Protein AF-A0A7C3SLW4-F1 (afdb_monomer_lite)

Foldseek 3Di:
DQAAAQEEAEEAAQVVQQVCQAPQAPVGWDWDAQLNFTKTWGDHPNTIYIYGHAHHDQKDWDFDPCPPDVVNDDVVVVVVGDTDIDGPVPSVSVVRSVVVNVVRHDD

Organism: Thermofilum pendens (NCBI:txid2269)

pLDDT: mean 93.96, std 8.25, range [39.19, 98.5]

Secondary structure (DSSP, 8-state):
--PPBSEEEEESSHHHHHHHHHHH-SS-EEEEEETTEEEEEEEETTEEEEEEE--S-SEEEE--GGG--GGGS-TTGGGTSPPEEEEPTT-HHHHHHHHHHHHHB--

Structure (mmCIF, N/CA/C/O backbone):
data_AF-A0A7C3SLW4-F1
#
_entry.id   AF-A0A7C3SLW4-F1
#
loop_
_atom_site.group_PDB
_atom_site.id
_atom_site.type_symbol
_atom_site.label_atom_id
_atom_site.label_alt_id
_atom_site.label_comp_id
_atom_site.label_asym_id
_atom_site.label_entity_id
_atom_site.label_seq_id
_atom_site.pdbx_PDB_ins_code
_atom_site.Cartn_x
_atom_site.Cartn_y
_atom_site.Cartn_z
_atom_site.occupancy
_atom_site.B_iso_or_equiv
_atom_site.auth_seq_id
_atom_site.auth_comp_id
_atom_site.auth_asym_id
_atom_site.auth_atom_id
_atom_site.pdbx_PDB_model_num
ATOM 1 N N . MET A 1 1 ? 0.372 -9.460 24.037 1.00 39.19 1 MET A N 1
ATOM 2 C CA . MET A 1 1 ? -0.671 -9.995 23.130 1.00 39.19 1 MET A CA 1
ATOM 3 C C . MET A 1 1 ? -0.739 -9.114 21.894 1.00 39.19 1 MET A C 1
ATOM 5 O O . MET A 1 1 ? -1.081 -7.947 22.026 1.00 39.19 1 MET A O 1
ATOM 9 N N . SER A 1 2 ? -0.352 -9.617 20.720 1.00 54.31 2 SER A N 1
ATOM 10 C CA . SER A 1 2 ? -0.516 -8.849 19.478 1.00 54.31 2 SER A CA 1
ATOM 11 C C . SER A 1 2 ? -2.007 -8.840 19.145 1.00 54.31 2 SER A C 1
ATOM 13 O O . SER A 1 2 ? -2.584 -9.901 18.912 1.00 54.31 2 SER A O 1
ATOM 15 N N . ALA A 1 3 ? -2.662 -7.684 19.242 1.00 69.69 3 ALA A N 1
ATOM 16 C CA . ALA A 1 3 ? -4.079 -7.582 18.922 1.00 69.69 3 ALA A CA 1
ATOM 17 C C . ALA A 1 3 ? -4.267 -7.900 17.432 1.00 69.69 3 ALA A C 1
ATOM 19 O O . ALA A 1 3 ? -3.651 -7.258 16.581 1.00 69.69 3 ALA A O 1
ATOM 20 N N . HIS A 1 4 ? -5.080 -8.911 17.129 1.00 91.19 4 HIS A N 1
ATOM 21 C CA . HIS A 1 4 ? -5.458 -9.201 15.753 1.00 91.19 4 HIS A CA 1
ATOM 22 C C . HIS A 1 4 ? -6.646 -8.328 15.345 1.00 91.19 4 HIS A C 1
ATOM 24 O O . HIS A 1 4 ? -7.621 -8.219 16.092 1.00 91.19 4 HIS A O 1
ATOM 30 N N . TYR A 1 5 ? -6.570 -7.749 14.151 1.00 95.69 5 TYR A N 1
ATOM 31 C CA . TYR A 1 5 ? -7.677 -7.055 13.509 1.00 95.69 5 TYR A CA 1
ATOM 32 C C . TYR A 1 5 ? -8.697 -8.069 12.990 1.00 95.69 5 TYR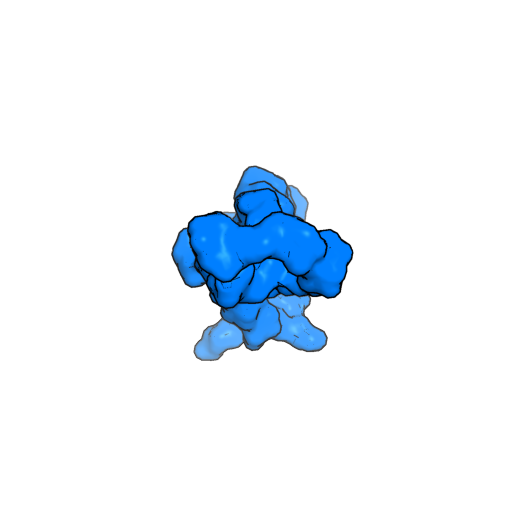 A C 1
ATOM 34 O O . TYR A 1 5 ? -8.330 -9.108 12.439 1.00 95.69 5 TYR A O 1
ATOM 42 N N . SER A 1 6 ? -9.975 -7.766 13.182 1.00 95.69 6 SER A N 1
ATOM 43 C CA . SER A 1 6 ? -11.088 -8.488 12.562 1.00 95.69 6 SER A CA 1
ATOM 44 C C . SER A 1 6 ? -11.168 -8.204 11.063 1.00 95.69 6 SER A C 1
ATOM 46 O O . SER A 1 6 ? -11.376 -9.120 10.281 1.00 95.69 6 SER A O 1
ATOM 48 N N . GLU A 1 7 ? -10.919 -6.956 10.664 1.00 95.69 7 GLU A N 1
ATOM 49 C CA . GLU A 1 7 ? -10.850 -6.525 9.272 1.00 95.69 7 GLU A CA 1
ATOM 50 C C . GLU A 1 7 ? -9.798 -5.420 9.098 1.00 95.69 7 GLU A C 1
ATOM 52 O O . GLU A 1 7 ? -9.550 -4.609 10.000 1.00 95.69 7 GLU A O 1
ATOM 57 N N . VAL A 1 8 ? -9.199 -5.377 7.907 1.00 97.56 8 VAL A N 1
ATOM 58 C CA . VAL A 1 8 ? -8.334 -4.284 7.457 1.00 97.56 8 VAL A CA 1
ATOM 59 C C . VAL A 1 8 ? -8.889 -3.722 6.154 1.00 97.56 8 VAL A C 1
ATOM 61 O O . VAL A 1 8 ? -8.904 -4.398 5.129 1.00 97.56 8 VAL A O 1
ATOM 64 N N . ILE A 1 9 ? -9.319 -2.464 6.192 1.00 97.75 9 ILE A N 1
ATOM 65 C CA . ILE A 1 9 ? -9.863 -1.734 5.048 1.00 97.75 9 ILE A CA 1
ATOM 66 C C . ILE A 1 9 ? -8.714 -1.007 4.348 1.00 97.75 9 ILE A C 1
ATOM 68 O O . ILE A 1 9 ? -8.135 -0.059 4.886 1.00 97.75 9 ILE A O 1
ATOM 72 N N . VAL A 1 10 ? -8.385 -1.434 3.132 1.00 97.81 10 VAL A N 1
ATOM 73 C CA . VAL A 1 10 ? -7.362 -0.790 2.299 1.00 97.81 10 VAL A CA 1
ATOM 74 C C . VAL A 1 10 ? -8.043 0.157 1.320 1.00 97.81 10 VAL A C 1
ATOM 76 O O . VAL A 1 10 ? -8.980 -0.220 0.626 1.00 97.81 10 VAL A O 1
ATOM 79 N N . THR A 1 11 ? -7.572 1.399 1.263 1.00 97.69 11 THR A N 1
ATOM 80 C CA . THR A 1 11 ? -8.132 2.436 0.387 1.00 97.69 11 THR A CA 1
ATOM 81 C C . THR A 1 11 ? -7.040 3.080 -0.448 1.00 97.69 11 THR A C 1
ATOM 83 O O . THR A 1 11 ? -5.871 3.076 -0.065 1.00 97.69 11 THR A O 1
ATOM 86 N N . GLU A 1 12 ? -7.408 3.695 -1.569 1.00 95.56 12 GLU A N 1
ATOM 87 C CA . GLU A 1 12 ? -6.423 4.311 -2.458 1.00 95.56 12 GLU A CA 1
ATOM 88 C C . GLU A 1 12 ? -5.758 5.567 -1.871 1.00 95.56 12 GLU A C 1
ATOM 90 O O .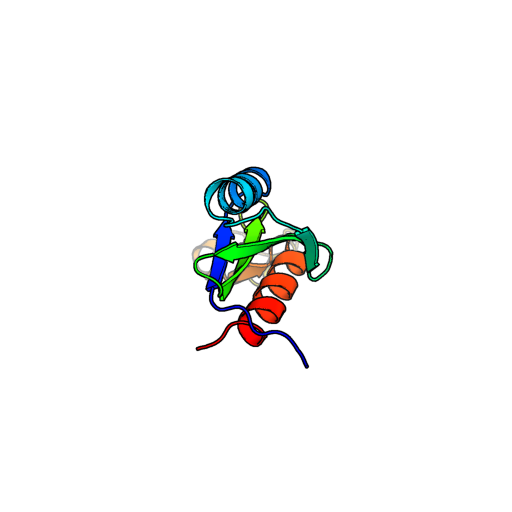 GLU A 1 12 ? -4.604 5.864 -2.186 1.00 95.56 12 GLU A O 1
ATOM 95 N N . LYS A 1 13 ? -6.465 6.311 -1.005 1.00 95.50 13 LYS A N 1
ATOM 96 C CA . LYS A 1 13 ? -6.004 7.596 -0.455 1.00 95.50 13 LYS A CA 1
ATOM 97 C C . LYS A 1 13 ? -6.205 7.676 1.065 1.00 95.50 13 LYS A C 1
ATOM 99 O O . LYS A 1 13 ? -7.238 7.233 1.566 1.00 95.50 13 LYS A O 1
ATOM 104 N N . PRO A 1 14 ? -5.306 8.339 1.825 1.00 96.00 14 PRO A N 1
ATOM 105 C CA . PRO A 1 14 ? -5.429 8.459 3.285 1.00 96.00 14 PRO A CA 1
ATOM 106 C C . PRO A 1 14 ? -6.694 9.175 3.765 1.00 96.00 14 PRO A C 1
ATOM 108 O O . PRO A 1 14 ? -7.174 8.903 4.861 1.00 96.00 14 PRO A O 1
ATOM 111 N N . THR A 1 15 ? -7.241 10.086 2.960 1.00 96.94 15 THR A N 1
ATOM 112 C CA . THR A 1 15 ? -8.496 10.789 3.261 1.00 96.94 15 THR A CA 1
ATOM 113 C C . THR A 1 15 ? -9.704 9.855 3.223 1.00 96.94 15 THR A C 1
ATOM 115 O O . THR A 1 15 ? -10.603 10.000 4.046 1.00 96.94 15 THR A O 1
ATOM 118 N N . VAL A 1 16 ? -9.699 8.855 2.336 1.00 97.94 16 VAL A N 1
ATOM 119 C CA . VAL A 1 16 ? -10.761 7.844 2.244 1.00 97.94 16 VAL A CA 1
ATOM 120 C C . VAL A 1 16 ? -10.676 6.885 3.431 1.00 97.94 16 VAL A C 1
ATOM 122 O O . VAL A 1 16 ? -11.683 6.645 4.091 1.00 97.94 16 VAL A O 1
ATOM 125 N N . ALA A 1 17 ? -9.474 6.423 3.795 1.00 98.25 17 ALA A N 1
ATOM 126 C CA . ALA A 1 17 ? -9.275 5.639 5.021 1.00 98.25 17 ALA A CA 1
ATOM 127 C C . ALA A 1 17 ? -9.777 6.378 6.273 1.00 98.25 17 ALA A C 1
ATOM 129 O O . ALA A 1 17 ? -10.428 5.777 7.129 1.00 98.25 17 ALA A O 1
ATOM 130 N N . LEU A 1 18 ? -9.508 7.684 6.363 1.00 98.38 18 LEU A N 1
ATOM 131 C CA . LEU A 1 18 ? -10.004 8.520 7.452 1.00 98.38 18 LEU A CA 1
ATOM 132 C C . LEU A 1 18 ? -11.536 8.578 7.476 1.00 98.38 18 LEU A C 1
ATOM 134 O O . LEU A 1 18 ? -12.119 8.510 8.554 1.00 98.38 18 LEU A O 1
ATOM 138 N N . ALA A 1 19 ? -12.185 8.698 6.316 1.00 98.25 19 ALA A N 1
ATOM 139 C CA . ALA A 1 19 ? -13.642 8.694 6.229 1.00 98.25 19 ALA A CA 1
ATOM 140 C C . ALA A 1 19 ? -14.227 7.373 6.751 1.00 98.25 19 ALA A C 1
ATOM 142 O O . ALA A 1 19 ? -15.117 7.407 7.596 1.00 98.25 19 ALA A O 1
ATOM 143 N N . PHE A 1 20 ? -13.668 6.223 6.354 1.00 98.06 20 PHE A N 1
ATOM 144 C CA . PHE A 1 20 ? -14.081 4.926 6.905 1.00 98.06 20 PHE A CA 1
ATOM 145 C C . PHE A 1 20 ? -13.958 4.882 8.427 1.00 98.06 20 PHE A C 1
ATOM 147 O O . PHE A 1 20 ? -14.909 4.508 9.103 1.00 98.06 20 PHE A O 1
ATOM 154 N N . ALA A 1 21 ? -12.824 5.315 8.977 1.00 98.12 21 ALA A N 1
ATOM 155 C CA . ALA A 1 21 ? -12.630 5.315 10.422 1.00 98.12 21 ALA A CA 1
ATOM 156 C C . ALA A 1 21 ? -13.595 6.261 11.151 1.00 98.12 21 ALA A C 1
ATOM 158 O O . ALA A 1 21 ? -14.048 5.934 12.238 1.00 98.12 21 ALA A O 1
ATOM 159 N N . LYS A 1 22 ? -13.932 7.415 10.562 1.00 98.12 22 LYS A N 1
ATOM 160 C CA . LYS A 1 22 ? -14.895 8.367 11.136 1.00 98.12 22 LYS A CA 1
ATOM 161 C C . LYS A 1 22 ? -16.323 7.827 11.153 1.00 98.12 22 LYS A C 1
ATOM 163 O O . LYS A 1 22 ? -17.016 8.021 12.142 1.00 98.12 22 LYS A O 1
ATOM 168 N N . TYR A 1 23 ? -16.757 7.194 10.065 1.00 97.69 23 TYR A N 1
ATOM 169 C CA . TYR A 1 23 ? -18.160 6.811 9.887 1.00 97.69 23 TYR A CA 1
ATOM 170 C C . TYR A 1 23 ? -18.480 5.383 10.334 1.00 97.69 23 TYR A C 1
ATOM 172 O O . TYR A 1 23 ? -19.630 5.105 10.652 1.00 97.69 23 TYR A O 1
ATOM 180 N N . LEU A 1 24 ? -17.494 4.481 10.370 1.00 96.75 24 LEU A N 1
ATOM 181 C CA . LEU A 1 24 ? -17.699 3.097 10.811 1.00 96.75 24 LEU A CA 1
ATOM 182 C C . LEU A 1 24 ? -17.339 2.854 12.280 1.00 96.75 24 LEU A C 1
ATOM 184 O O . LEU A 1 24 ? -17.589 1.760 12.778 1.00 96.75 24 LEU A O 1
ATOM 188 N N . SER A 1 25 ? -16.710 3.813 12.964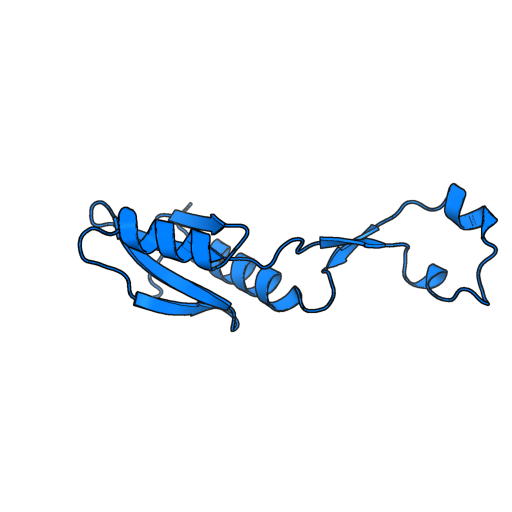 1.00 97.25 25 SER A N 1
ATOM 189 C CA . SER A 1 25 ? -16.326 3.617 14.362 1.00 97.25 25 SER A CA 1
ATOM 190 C C . SER A 1 25 ? -17.505 3.745 15.319 1.00 97.25 25 SER A C 1
ATOM 192 O O . SER A 1 25 ? -18.232 4.732 15.255 1.00 97.25 25 SER A O 1
ATOM 194 N N . ASP A 1 26 ? -17.586 2.849 16.302 1.00 94.31 26 ASP A N 1
ATOM 195 C CA . ASP A 1 26 ? -18.604 2.905 17.359 1.00 94.31 26 ASP A CA 1
ATOM 196 C C . ASP A 1 26 ? -18.391 4.102 18.312 1.00 94.31 26 ASP A C 1
ATOM 198 O O . ASP A 1 26 ? -19.343 4.685 18.823 1.00 94.31 26 ASP A O 1
ATOM 202 N N . ARG A 1 27 ? -17.127 4.442 18.617 1.00 92.19 27 ARG A N 1
ATOM 203 C CA . ARG A 1 27 ? -16.749 5.469 19.617 1.00 92.19 27 ARG A CA 1
ATOM 204 C C . ARG A 1 27 ? -15.558 6.339 19.194 1.00 92.19 27 ARG A C 1
ATOM 206 O O . ARG A 1 27 ? -14.875 6.913 20.039 1.00 92.19 27 ARG A O 1
ATOM 213 N N . GLY A 1 28 ? -15.277 6.409 17.896 1.00 95.94 28 GLY A N 1
ATOM 214 C CA . GLY A 1 28 ? -14.117 7.106 17.340 1.00 95.94 28 GLY A CA 1
ATOM 215 C C . GLY A 1 28 ? -12.949 6.186 16.977 1.00 95.94 28 GLY A C 1
ATOM 216 O O . GLY A 1 28 ? -13.017 4.958 17.074 1.00 95.94 28 GLY A O 1
ATOM 217 N N . TYR A 1 29 ? -11.855 6.805 16.538 1.00 98.12 29 TYR A N 1
ATOM 218 C CA . TYR A 1 29 ? -10.681 6.122 15.999 1.00 98.12 29 TYR A CA 1
ATOM 219 C C . TYR A 1 29 ? -9.380 6.668 16.598 1.00 98.12 29 TYR A C 1
ATOM 221 O O . TYR A 1 29 ? -9.276 7.836 16.974 1.00 98.12 29 TYR A O 1
ATOM 229 N N . ARG A 1 30 ? -8.343 5.830 16.620 1.00 97.75 30 ARG A N 1
ATOM 230 C CA . ARG A 1 30 ? -6.966 6.185 16.963 1.00 97.75 30 ARG A CA 1
ATOM 231 C C . ARG A 1 30 ? -6.125 6.267 15.698 1.00 97.75 30 ARG A C 1
ATOM 233 O O . ARG A 1 30 ? -6.138 5.363 14.869 1.00 97.75 30 ARG A O 1
ATOM 240 N N . THR A 1 31 ? -5.344 7.333 15.557 1.00 98.12 31 THR A N 1
ATOM 241 C CA . THR A 1 31 ? -4.345 7.421 14.483 1.00 98.12 31 THR A CA 1
ATOM 242 C C . THR A 1 31 ? -3.077 6.687 14.903 1.00 98.12 31 THR A C 1
ATOM 244 O O . THR A 1 31 ? -2.515 6.986 15.954 1.00 98.12 31 THR A O 1
ATOM 247 N N . ILE A 1 32 ? -2.599 5.770 14.065 1.00 97.50 32 ILE A N 1
ATOM 248 C CA . ILE A 1 32 ? -1.346 5.037 14.272 1.00 97.50 32 ILE A CA 1
ATOM 249 C C . ILE A 1 32 ? -0.457 5.105 13.022 1.00 97.50 32 ILE A C 1
ATOM 251 O O . ILE A 1 32 ? -0.859 5.614 11.971 1.00 97.50 32 ILE A O 1
ATOM 255 N N . ARG A 1 33 ? 0.769 4.580 13.129 1.00 97.19 33 ARG A N 1
ATOM 256 C CA . ARG A 1 33 ? 1.659 4.349 11.986 1.00 97.19 33 ARG A CA 1
ATOM 257 C C . ARG A 1 33 ? 1.996 2.869 11.865 1.00 97.19 33 ARG A C 1
ATOM 259 O O . ARG A 1 33 ? 2.443 2.262 12.831 1.00 97.19 33 ARG A O 1
ATOM 266 N N . VAL A 1 34 ? 1.831 2.322 10.667 1.00 97.06 34 VAL A N 1
ATOM 267 C CA . VAL A 1 34 ? 2.235 0.959 10.311 1.00 97.06 34 VAL A CA 1
ATOM 268 C C . VAL A 1 34 ? 3.313 1.069 9.244 1.00 97.06 34 VAL A C 1
ATOM 270 O O . VAL A 1 34 ? 3.042 1.584 8.164 1.00 97.06 34 VAL A O 1
ATOM 273 N N . GLU A 1 35 ? 4.547 0.666 9.558 1.00 96.38 35 GLU A N 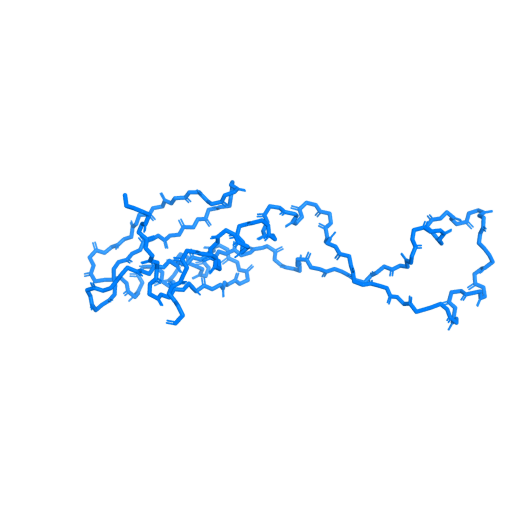1
ATOM 274 C CA . GLU A 1 35 ? 5.702 0.817 8.647 1.00 96.38 35 GLU A CA 1
ATOM 275 C C . GLU A 1 35 ? 5.879 2.268 8.137 1.00 96.38 35 GLU A C 1
ATOM 277 O O . GLU A 1 35 ? 6.220 2.520 6.982 1.00 96.38 35 GLU A O 1
ATOM 282 N N . GLY A 1 36 ? 5.571 3.254 8.989 1.00 95.12 36 GLY A N 1
ATOM 283 C CA . GLY A 1 36 ? 5.602 4.682 8.646 1.00 95.12 36 GLY A CA 1
ATOM 284 C C . GLY A 1 36 ? 4.382 5.201 7.866 1.00 95.12 36 GLY A C 1
ATOM 285 O O . GLY A 1 36 ? 4.282 6.407 7.631 1.00 95.12 36 GLY A O 1
ATOM 286 N N . VAL A 1 37 ? 3.428 4.340 7.498 1.00 97.25 37 VAL A N 1
ATOM 287 C CA . VAL A 1 37 ? 2.175 4.717 6.824 1.00 97.25 37 VAL A CA 1
ATOM 288 C C . VAL A 1 37 ? 1.093 5.042 7.853 1.00 97.25 37 VAL A C 1
ATOM 290 O O . VAL A 1 37 ? 0.871 4.279 8.790 1.00 97.25 37 VAL A O 1
ATOM 293 N N . LYS A 1 38 ? 0.410 6.182 7.688 1.00 97.31 38 LYS A N 1
ATOM 294 C CA . LYS A 1 38 ? -0.702 6.595 8.557 1.00 97.31 38 LYS A CA 1
ATOM 295 C C . LYS A 1 38 ? -1.888 5.642 8.375 1.00 97.31 38 LYS A C 1
ATOM 297 O O . LYS A 1 38 ? -2.362 5.466 7.255 1.00 97.31 38 LYS A O 1
ATOM 302 N N . ALA A 1 39 ? -2.369 5.084 9.477 1.00 98.31 39 ALA A N 1
ATOM 303 C CA . ALA A 1 39 ? -3.546 4.227 9.532 1.00 98.31 39 ALA A CA 1
ATOM 304 C C . ALA A 1 39 ? -4.454 4.652 10.693 1.00 98.31 39 ALA A C 1
ATOM 306 O O . ALA A 1 39 ? -4.029 5.387 11.592 1.00 98.31 39 ALA A O 1
ATOM 307 N N . PHE A 1 40 ? -5.699 4.198 10.663 1.00 98.44 40 PHE A N 1
ATOM 308 C CA . PHE A 1 40 ? -6.716 4.539 11.646 1.00 98.44 40 PHE A CA 1
ATOM 309 C C . PHE A 1 40 ? -7.307 3.260 12.219 1.00 98.44 40 PHE A C 1
ATOM 311 O O . PHE A 1 40 ? -7.902 2.463 11.505 1.00 98.44 40 PHE A O 1
ATOM 318 N N . GLU A 1 41 ? -7.112 3.059 13.509 1.00 97.88 41 GLU A N 1
ATOM 319 C CA . GLU A 1 41 ? -7.599 1.902 14.244 1.00 97.88 41 GLU A CA 1
ATOM 320 C C . GLU A 1 41 ? -8.880 2.283 14.983 1.00 97.88 41 GLU A C 1
ATOM 322 O O . GLU A 1 41 ? -8.933 3.332 15.624 1.00 97.88 41 GLU A O 1
ATOM 327 N N . PHE A 1 42 ? -9.919 1.463 14.894 1.00 97.69 42 PHE A N 1
ATOM 328 C CA . PHE A 1 42 ? -11.217 1.749 15.500 1.00 97.69 42 PHE A CA 1
ATOM 329 C C . PHE A 1 42 ? -11.923 0.460 15.909 1.00 97.69 42 PHE A C 1
ATOM 331 O O . PHE A 1 42 ? -11.518 -0.634 15.518 1.00 97.69 42 PHE A O 1
ATOM 338 N N . ARG A 1 43 ? -12.974 0.584 16.723 1.00 96.69 43 ARG A N 1
ATOM 339 C CA . ARG A 1 43 ? -13.885 -0.533 16.990 1.00 96.69 43 ARG A CA 1
ATOM 340 C C . ARG A 1 43 ? -15.152 -0.388 16.165 1.00 96.69 43 ARG A C 1
ATOM 342 O O . ARG A 1 43 ? -15.665 0.724 16.061 1.00 96.69 43 ARG A O 1
ATOM 349 N N . ARG A 1 44 ? -15.623 -1.503 15.618 1.00 94.75 44 ARG A N 1
ATOM 350 C CA . ARG A 1 44 ? -16.890 -1.626 14.897 1.00 94.75 44 ARG A CA 1
ATOM 351 C C . ARG A 1 44 ? -17.588 -2.889 15.374 1.00 94.75 44 ARG A C 1
ATOM 353 O O . ARG A 1 44 ? -16.982 -3.960 15.339 1.00 94.75 44 ARG A O 1
ATOM 360 N N . ASN A 1 45 ? -18.830 -2.776 15.836 1.00 93.25 45 ASN A N 1
ATOM 361 C CA . ASN A 1 45 ? -19.582 -3.894 16.422 1.00 93.25 45 ASN A CA 1
ATOM 362 C C . ASN A 1 45 ? -18.796 -4.615 17.534 1.00 93.25 45 ASN A C 1
ATOM 364 O O . ASN A 1 45 ? -18.801 -5.841 17.638 1.00 93.25 45 ASN A O 1
ATOM 368 N N . GLY A 1 46 ? -18.034 -3.860 18.331 1.00 92.88 46 GLY A N 1
ATOM 369 C CA . GLY A 1 46 ? -17.199 -4.436 19.383 1.00 92.88 46 GLY A CA 1
ATOM 370 C C . GLY A 1 46 ? -15.972 -5.222 18.894 1.00 92.88 46 GLY A C 1
ATOM 371 O O . GLY A 1 46 ? -15.252 -5.753 19.736 1.00 92.88 46 GLY A O 1
ATOM 372 N N . LEU A 1 47 ? -15.661 -5.256 17.597 1.00 95.06 47 LEU A N 1
ATOM 373 C CA . LEU A 1 47 ? -14.447 -5.865 17.043 1.00 95.06 47 LEU A CA 1
ATOM 374 C C . LEU A 1 47 ? -13.409 -4.797 16.679 1.00 95.06 47 LEU A C 1
ATOM 376 O O . LEU A 1 47 ? -13.762 -3.662 16.378 1.00 95.06 47 LEU A O 1
ATOM 380 N N . LEU A 1 48 ? -12.118 -5.141 16.747 1.00 96.00 48 LEU A N 1
ATOM 381 C CA . LEU A 1 48 ? -11.031 -4.227 16.385 1.00 96.00 48 LEU A CA 1
ATOM 382 C C . LEU A 1 48 ? -10.828 -4.238 14.865 1.00 96.00 48 LEU A C 1
ATOM 384 O O . LEU A 1 48 ? -10.565 -5.296 14.295 1.00 96.00 48 LEU A O 1
ATOM 388 N N . SER A 1 49 ? -10.900 -3.074 14.234 1.00 96.94 49 SER A N 1
ATOM 389 C CA . SER A 1 49 ? -10.732 -2.870 12.792 1.00 96.94 49 SER A CA 1
ATOM 390 C C . SER A 1 49 ? -9.662 -1.814 12.528 1.00 96.94 49 SER A C 1
ATOM 392 O O . SER A 1 49 ? -9.321 -1.008 13.401 1.00 96.94 49 SER A O 1
ATOM 394 N N . LEU A 1 50 ? -9.128 -1.796 11.309 1.00 97.94 50 LEU A N 1
ATOM 395 C CA . LEU A 1 50 ? -8.172 -0.779 10.882 1.00 97.94 50 LEU A CA 1
ATOM 396 C C . LEU A 1 50 ? -8.435 -0.353 9.442 1.00 97.94 50 LEU A C 1
ATOM 398 O O . LEU A 1 50 ? -8.648 -1.195 8.579 1.00 97.94 50 LEU A O 1
ATOM 402 N N . SER A 1 51 ? -8.363 0.944 9.157 1.00 98.50 51 SER A N 1
ATOM 403 C CA . SER A 1 51 ? -8.321 1.464 7.791 1.00 98.50 51 SER A CA 1
ATOM 404 C C . SER A 1 51 ? -6.961 2.087 7.480 1.00 98.50 51 SER A C 1
ATOM 406 O O . SER A 1 51 ? -6.356 2.785 8.298 1.00 98.50 51 SER A O 1
ATOM 408 N N . ILE A 1 52 ? -6.456 1.836 6.276 1.00 98.44 52 ILE A N 1
ATOM 409 C CA . ILE A 1 52 ? -5.183 2.369 5.786 1.00 98.44 52 ILE A CA 1
ATOM 410 C C . ILE A 1 52 ? -5.355 2.922 4.373 1.00 98.44 52 ILE A C 1
ATOM 412 O O . ILE A 1 52 ? -6.057 2.354 3.536 1.00 98.44 52 ILE A O 1
ATOM 416 N N . GLY A 1 53 ? -4.734 4.072 4.115 1.00 97.19 53 GLY A N 1
ATOM 417 C CA . GLY A 1 53 ? -4.706 4.679 2.790 1.00 97.19 53 GLY A CA 1
ATOM 418 C C . GLY A 1 53 ? -3.353 4.502 2.125 1.00 97.19 53 GLY A C 1
ATOM 419 O O . GLY A 1 53 ? -2.320 4.836 2.714 1.00 97.19 53 GLY A O 1
ATOM 420 N N . LEU A 1 54 ? -3.377 4.015 0.891 1.00 95.50 54 LEU A N 1
ATOM 421 C CA . LEU A 1 54 ? -2.225 3.965 0.001 1.00 95.50 54 LEU A CA 1
ATOM 422 C C . LEU A 1 54 ? -1.958 5.359 -0.599 1.00 95.50 54 LEU A C 1
ATOM 424 O O . LEU A 1 54 ? -2.481 6.373 -0.124 1.00 95.50 54 LEU A O 1
ATOM 428 N N . ARG A 1 55 ? -1.084 5.443 -1.604 1.00 88.81 55 ARG A N 1
ATOM 429 C CA . ARG A 1 55 ? -0.894 6.651 -2.420 1.00 88.81 55 ARG A CA 1
ATOM 430 C C . ARG A 1 55 ? -0.795 6.254 -3.889 1.00 88.81 55 ARG A C 1
ATOM 432 O O . ARG A 1 55 ? 0.305 6.153 -4.419 1.00 88.81 55 ARG A O 1
ATOM 439 N N . GLY A 1 56 ? -1.952 6.039 -4.514 1.00 85.75 56 GLY A N 1
ATOM 440 C CA . GLY A 1 56 ? -2.038 5.603 -5.909 1.00 85.75 56 GLY A CA 1
ATOM 441 C C . GLY A 1 56 ? -1.424 4.216 -6.120 1.00 85.75 56 GLY A C 1
ATOM 442 O O . GLY A 1 56 ? -1.456 3.376 -5.217 1.00 85.75 56 GLY A O 1
ATOM 443 N N . HIS A 1 57 ? -0.857 3.994 -7.307 1.00 91.50 57 HIS A N 1
ATOM 444 C CA . HIS A 1 57 ? -0.232 2.725 -7.683 1.00 91.50 57 HIS A CA 1
ATOM 445 C C . HIS A 1 57 ? 0.922 2.340 -6.747 1.00 91.50 57 HIS A C 1
ATOM 447 O O . HIS A 1 57 ? 1.826 3.133 -6.484 1.00 91.50 57 HIS A O 1
ATOM 453 N N . VAL A 1 58 ? 0.881 1.101 -6.249 1.00 94.38 58 VAL A N 1
ATOM 454 C CA . VAL A 1 58 ? 1.956 0.489 -5.446 1.00 94.38 58 VAL A CA 1
ATOM 455 C C . VAL A 1 58 ? 2.911 -0.326 -6.319 1.00 94.38 58 VAL A C 1
ATOM 457 O O . VAL A 1 58 ? 4.082 -0.482 -5.971 1.00 94.38 58 VAL A O 1
ATOM 460 N N . LEU A 1 59 ? 2.403 -0.838 -7.437 1.00 95.56 59 LEU A N 1
ATOM 461 C CA . LEU A 1 59 ? 3.142 -1.601 -8.430 1.00 95.56 59 LEU A CA 1
ATOM 462 C C . LEU A 1 59 ? 3.063 -0.873 -9.769 1.00 95.56 59 LEU A C 1
ATOM 464 O O . LEU A 1 59 ? 2.004 -0.328 -10.085 1.00 95.56 59 LEU A O 1
ATOM 468 N N . ASP A 1 60 ? 4.148 -0.936 -10.528 1.00 95.06 60 ASP A N 1
ATOM 469 C CA . ASP A 1 60 ? 4.239 -0.483 -11.913 1.00 95.06 60 ASP A CA 1
ATOM 470 C C . ASP A 1 60 ? 4.691 -1.650 -12.802 1.00 95.06 60 ASP A C 1
ATOM 472 O O . ASP A 1 60 ? 5.156 -2.682 -12.306 1.00 95.06 60 ASP A O 1
ATOM 476 N N . TYR A 1 61 ? 4.552 -1.478 -14.115 1.00 95.19 61 TYR A N 1
ATOM 477 C CA . TYR A 1 61 ? 5.217 -2.330 -15.095 1.00 95.19 61 TYR A CA 1
ATOM 478 C C . TYR A 1 61 ? 6.540 -1.691 -15.508 1.00 95.19 61 TYR A C 1
ATOM 480 O O . TYR A 1 61 ? 6.578 -0.493 -15.783 1.00 95.19 61 TYR A O 1
ATOM 488 N N . ASP A 1 62 ? 7.591 -2.498 -15.577 1.00 95.06 62 ASP A N 1
ATOM 489 C CA . ASP A 1 62 ? 8.904 -2.105 -16.089 1.00 95.06 62 ASP A CA 1
ATOM 490 C C . ASP A 1 62 ? 9.505 -3.253 -16.910 1.00 95.06 62 ASP A C 1
ATOM 492 O O . ASP A 1 62 ? 8.981 -4.371 -16.906 1.00 95.06 62 ASP A O 1
ATOM 496 N N . PHE A 1 63 ? 10.597 -3.007 -17.621 1.00 95.12 63 PHE A N 1
ATOM 497 C CA . PHE A 1 63 ? 11.384 -4.082 -18.211 1.00 95.12 63 PHE A CA 1
ATOM 498 C C . PHE A 1 63 ? 12.307 -4.725 -17.160 1.00 95.12 63 PHE A C 1
ATOM 500 O O . PHE A 1 63 ? 12.604 -4.121 -16.125 1.00 95.12 63 PHE A O 1
ATOM 507 N N . PRO A 1 64 ? 12.753 -5.978 -17.377 1.00 93.56 64 PRO A N 1
ATOM 508 C CA . PRO A 1 64 ? 13.830 -6.560 -16.584 1.00 93.56 64 PRO A CA 1
ATOM 509 C C . PRO A 1 64 ? 15.046 -5.627 -16.538 1.00 93.56 64 PRO A C 1
ATOM 511 O O . PRO A 1 64 ? 15.346 -4.937 -17.510 1.00 93.56 64 PRO A O 1
ATOM 514 N N . SER A 1 65 ? 15.746 -5.599 -15.402 1.00 91.50 65 SER A N 1
ATOM 515 C CA . SER A 1 65 ? 16.779 -4.592 -15.111 1.00 91.50 65 SER A CA 1
ATOM 516 C C . SER A 1 65 ? 17.912 -4.522 -16.139 1.00 91.50 65 SER A C 1
ATOM 518 O O . SER A 1 65 ? 18.521 -3.467 -16.311 1.00 91.50 65 SER A O 1
ATOM 520 N N . GLU A 1 66 ? 18.186 -5.624 -16.836 1.00 91.12 66 GLU A N 1
ATOM 521 C CA . GLU A 1 66 ? 19.145 -5.703 -17.933 1.00 91.12 66 GLU A CA 1
ATOM 522 C C . GLU A 1 66 ? 18.783 -4.794 -19.123 1.00 91.12 66 GLU A C 1
ATOM 524 O O . GLU A 1 66 ? 19.682 -4.355 -19.837 1.00 91.12 66 GLU A O 1
ATOM 529 N N . TYR A 1 67 ? 17.505 -4.432 -19.283 1.00 93.12 67 TYR A N 1
ATOM 530 C CA . TYR A 1 67 ? 17.009 -3.553 -20.346 1.00 93.12 67 TYR A CA 1
ATOM 531 C C . TYR A 1 67 ? 16.907 -2.072 -19.938 1.00 93.12 67 TYR A C 1
ATOM 533 O O . TYR A 1 67 ? 16.568 -1.224 -20.762 1.00 93.12 67 TYR A O 1
ATOM 541 N N . ASN A 1 68 ? 17.241 -1.716 -18.692 1.00 90.25 68 ASN A N 1
ATOM 542 C CA . ASN A 1 68 ? 17.060 -0.346 -18.187 1.00 90.25 68 ASN A CA 1
ATOM 543 C C . ASN A 1 68 ? 18.190 0.621 -18.601 1.00 90.25 68 ASN A C 1
ATOM 545 O O . ASN A 1 68 ? 18.160 1.805 -18.258 1.00 90.25 68 ASN A O 1
ATOM 549 N N . ILE A 1 69 ? 19.191 0.144 -19.350 1.00 92.75 69 ILE A N 1
ATOM 550 C CA . ILE A 1 69 ? 20.294 0.960 -19.869 1.00 92.75 69 ILE A CA 1
ATOM 551 C C . ILE A 1 69 ? 20.080 1.197 -21.366 1.00 92.75 69 ILE A C 1
ATOM 553 O O . ILE A 1 69 ? 20.544 0.418 -22.193 1.00 92.75 69 ILE A O 1
ATOM 557 N N . TRP A 1 70 ? 19.450 2.321 -21.714 1.00 92.50 70 TRP A N 1
ATOM 558 C CA . TRP A 1 70 ? 19.122 2.696 -23.100 1.00 92.50 70 TRP A CA 1
ATOM 559 C C . TRP A 1 70 ? 20.289 2.576 -24.087 1.00 92.50 70 TRP A C 1
ATOM 561 O O . TRP A 1 70 ? 20.102 2.134 -25.212 1.00 92.50 70 TRP A O 1
ATOM 571 N N . ALA A 1 71 ? 21.507 2.930 -23.668 1.00 94.06 71 ALA A N 1
ATOM 572 C CA . ALA A 1 71 ? 22.693 2.861 -24.524 1.00 94.06 71 ALA A CA 1
ATOM 573 C C . ALA A 1 71 ? 23.190 1.427 -24.806 1.00 94.06 71 ALA A C 1
ATOM 575 O O . ALA A 1 71 ? 24.089 1.248 -25.622 1.00 94.06 71 ALA A O 1
ATOM 576 N N . LYS A 1 72 ? 22.666 0.419 -24.099 1.00 92.00 72 LYS A N 1
ATOM 577 C CA . LYS A 1 72 ? 23.100 -0.984 -24.176 1.00 92.00 72 LYS A CA 1
ATOM 578 C C . LYS A 1 72 ? 22.018 -1.924 -24.717 1.00 92.00 72 LYS A C 1
ATOM 580 O O . LYS A 1 72 ? 22.215 -3.132 -24.675 1.00 92.00 72 LYS A O 1
ATOM 585 N N . VAL A 1 73 ? 20.900 -1.385 -25.197 1.00 93.94 73 VAL A N 1
ATOM 586 C CA . VAL A 1 73 ? 19.735 -2.154 -25.650 1.00 93.94 73 VAL A CA 1
ATOM 587 C C . VAL A 1 73 ? 19.386 -1.737 -27.074 1.00 93.94 73 VAL A C 1
ATOM 589 O O . VAL A 1 73 ? 19.273 -0.542 -27.345 1.00 93.94 73 VAL A O 1
ATOM 592 N N . ASP A 1 74 ? 19.182 -2.699 -27.977 1.00 94.69 74 ASP A N 1
ATOM 593 C CA . ASP A 1 74 ? 18.500 -2.424 -29.248 1.00 94.69 74 ASP A CA 1
ATOM 594 C C . ASP A 1 74 ? 16.998 -2.244 -28.952 1.00 94.69 74 ASP A C 1
ATOM 596 O O . ASP A 1 74 ? 16.358 -3.187 -28.477 1.00 94.69 74 ASP A O 1
ATOM 600 N N . PRO A 1 75 ? 16.388 -1.075 -29.236 1.00 93.75 75 PRO A N 1
ATOM 601 C CA . PRO A 1 75 ? 14.967 -0.841 -28.979 1.00 93.75 75 PRO A CA 1
ATOM 602 C C . PRO A 1 75 ? 14.026 -1.879 -29.606 1.00 93.75 75 PRO A C 1
ATOM 604 O O . PRO A 1 75 ? 12.906 -2.052 -29.125 1.00 93.75 75 PRO A O 1
ATOM 607 N N . ARG A 1 76 ? 14.450 -2.587 -30.663 1.00 95.81 76 ARG A N 1
ATOM 608 C CA . ARG A 1 76 ? 13.667 -3.673 -31.273 1.00 95.81 76 ARG A CA 1
ATOM 609 C C . ARG A 1 76 ? 13.427 -4.836 -30.318 1.00 95.81 76 ARG A C 1
ATOM 611 O O . ARG A 1 76 ? 12.368 -5.455 -30.390 1.00 95.81 76 ARG A O 1
ATOM 618 N N . GLU A 1 77 ? 14.365 -5.116 -29.418 1.00 94.06 77 GLU A N 1
ATOM 619 C CA . GLU A 1 77 ? 14.227 -6.196 -28.437 1.00 94.06 77 GLU A CA 1
ATOM 620 C C . GLU A 1 77 ? 13.042 -5.947 -27.496 1.00 94.06 77 GLU A C 1
ATOM 622 O O . GLU A 1 77 ? 12.319 -6.880 -27.152 1.00 94.06 77 GLU A O 1
ATOM 627 N N . LEU A 1 78 ? 12.751 -4.681 -27.173 1.00 94.50 78 LEU A N 1
ATOM 628 C CA . LEU A 1 78 ? 11.665 -4.299 -26.265 1.00 94.50 78 LEU A CA 1
ATOM 629 C C . LEU A 1 78 ? 10.268 -4.688 -26.775 1.00 94.50 78 LEU A C 1
ATOM 631 O O . LEU A 1 78 ? 9.359 -4.861 -25.967 1.00 94.50 78 LEU A O 1
ATOM 635 N N . PHE A 1 79 ? 10.086 -4.870 -28.089 1.00 95.44 79 PHE A N 1
ATOM 636 C CA . PHE A 1 79 ? 8.820 -5.361 -28.654 1.00 95.44 79 PHE A CA 1
ATOM 637 C C . PHE A 1 79 ? 8.552 -6.835 -28.322 1.00 95.44 79 PHE A C 1
ATOM 639 O O . PHE A 1 79 ? 7.401 -7.272 -28.354 1.00 95.44 79 PHE A O 1
ATOM 646 N N . PHE A 1 80 ? 9.600 -7.602 -28.012 1.00 95.44 80 PHE A N 1
ATOM 647 C CA . PHE A 1 80 ? 9.524 -9.035 -27.724 1.00 95.44 80 PHE A CA 1
ATOM 648 C C . PHE A 1 80 ? 9.794 -9.354 -26.247 1.00 95.44 80 PHE A C 1
ATOM 650 O O . PHE A 1 80 ? 9.475 -10.452 -25.781 1.00 95.44 80 PHE A O 1
ATOM 657 N N . THR A 1 81 ? 10.334 -8.395 -25.493 1.00 94.69 81 THR A N 1
ATOM 658 C CA . THR A 1 81 ? 10.554 -8.514 -24.052 1.00 94.69 81 THR A CA 1
ATOM 659 C C . THR A 1 81 ? 9.245 -8.367 -23.281 1.00 94.69 81 THR A C 1
ATOM 661 O O . THR A 1 81 ? 8.495 -7.408 -23.448 1.00 94.69 81 THR A O 1
ATOM 664 N N . LYS A 1 82 ? 8.975 -9.313 -22.375 1.00 95.38 82 LYS A N 1
ATOM 665 C CA . LYS A 1 82 ? 7.811 -9.248 -21.484 1.00 95.38 82 LYS A CA 1
ATOM 666 C C . LYS A 1 82 ? 8.080 -8.283 -20.322 1.00 95.38 82 LYS A C 1
ATOM 668 O O . LYS A 1 82 ? 9.059 -8.496 -19.603 1.00 95.38 82 LYS A O 1
ATOM 673 N N . PRO A 1 83 ? 7.211 -7.285 -20.080 1.00 95.38 83 PRO A N 1
ATOM 674 C CA . PRO A 1 83 ? 7.301 -6.453 -18.887 1.00 95.38 83 PRO A CA 1
ATOM 675 C C . PRO A 1 83 ? 7.127 -7.274 -17.605 1.00 95.38 83 PRO A C 1
ATOM 677 O O . PRO A 1 83 ? 6.393 -8.266 -17.570 1.00 95.38 83 PRO A O 1
ATOM 680 N N . ILE A 1 84 ? 7.768 -6.821 -16.536 1.00 96.12 84 ILE A N 1
ATOM 681 C CA . ILE A 1 84 ? 7.663 -7.358 -15.183 1.00 96.12 84 ILE A CA 1
ATOM 682 C C . ILE A 1 84 ? 6.934 -6.369 -14.273 1.00 96.12 84 ILE A C 1
ATOM 684 O O . ILE A 1 84 ? 6.940 -5.162 -14.503 1.00 96.12 84 ILE A O 1
ATOM 688 N N . LEU A 1 85 ? 6.307 -6.883 -13.215 1.00 96.19 85 LEU A N 1
ATOM 689 C CA . LEU A 1 85 ? 5.761 -6.042 -12.153 1.00 96.19 85 LEU A CA 1
ATOM 690 C C . LEU A 1 85 ? 6.867 -5.670 -11.170 1.00 96.19 85 LEU A C 1
ATOM 692 O O . LEU A 1 85 ? 7.515 -6.544 -10.591 1.00 96.19 85 LEU A O 1
ATOM 696 N N . VAL A 1 86 ? 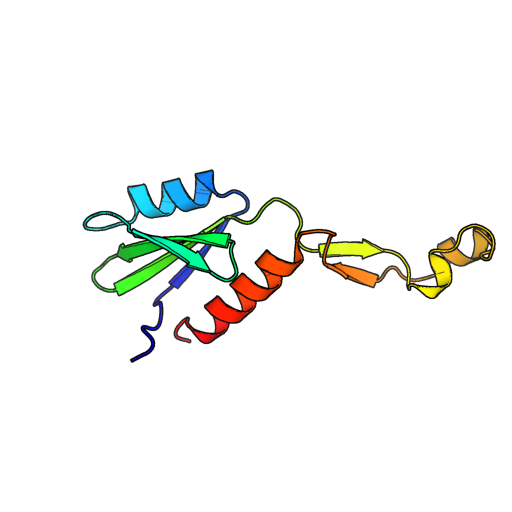7.022 -4.377 -10.923 1.00 95.38 86 VAL A N 1
ATOM 697 C CA . VAL A 1 86 ? 7.975 -3.832 -9.956 1.00 95.38 86 VAL A CA 1
ATOM 698 C C . VAL A 1 86 ? 7.250 -3.012 -8.900 1.00 95.38 86 VAL A C 1
ATOM 700 O O . VAL A 1 86 ? 6.156 -2.496 -9.120 1.00 95.38 86 VAL A O 1
ATOM 703 N N . VAL A 1 87 ? 7.844 -2.894 -7.711 1.00 95.81 87 VAL A N 1
ATOM 704 C CA . VAL A 1 87 ? 7.328 -1.969 -6.697 1.00 95.81 87 VAL A CA 1
ATOM 705 C C . VAL A 1 87 ? 7.681 -0.555 -7.128 1.00 95.81 87 VAL A C 1
ATOM 707 O O . VAL A 1 87 ? 8.860 -0.248 -7.292 1.00 95.81 87 VAL A O 1
ATOM 710 N N . ARG A 1 88 ? 6.669 0.306 -7.241 1.00 94.69 88 ARG A N 1
ATOM 711 C CA . ARG A 1 88 ? 6.859 1.712 -7.593 1.00 94.69 88 ARG A CA 1
ATOM 712 C C . ARG A 1 88 ? 7.837 2.388 -6.636 1.00 94.69 88 ARG A C 1
ATOM 714 O O . ARG A 1 88 ? 7.809 2.154 -5.419 1.00 94.69 88 ARG A O 1
ATOM 721 N N . GLU A 1 89 ? 8.667 3.279 -7.166 1.00 91.50 89 GLU A N 1
ATOM 722 C CA . GLU A 1 89 ? 9.598 4.057 -6.356 1.00 91.50 89 GLU A CA 1
ATOM 723 C C . GLU A 1 89 ? 8.866 4.788 -5.211 1.00 91.50 89 GLU A C 1
ATOM 725 O O . GLU 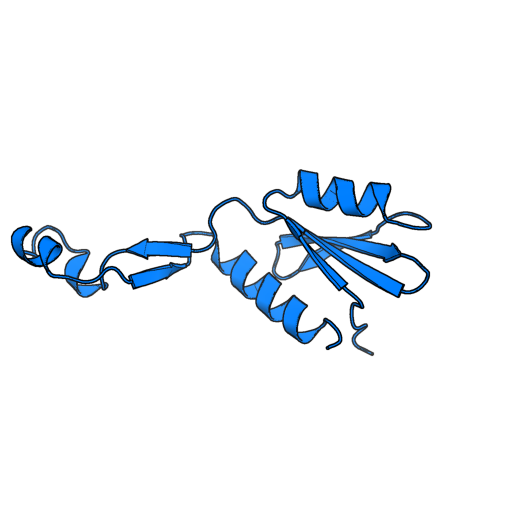A 1 89 ? 7.797 5.378 -5.376 1.00 91.50 89 GLU A O 1
ATOM 730 N N . GLY A 1 90 ? 9.400 4.681 -3.991 1.00 91.88 90 GLY A N 1
ATOM 731 C CA . GLY A 1 90 ? 8.782 5.250 -2.788 1.00 91.88 90 GLY A CA 1
ATOM 732 C C . GLY A 1 90 ? 7.552 4.495 -2.251 1.00 91.88 90 GLY A C 1
ATOM 733 O O . GLY A 1 90 ? 7.102 4.785 -1.133 1.00 91.88 90 GLY A O 1
ATOM 734 N N . ALA A 1 91 ? 7.034 3.487 -2.966 1.00 95.56 91 ALA A N 1
ATOM 735 C CA . ALA A 1 91 ? 5.866 2.715 -2.542 1.00 95.56 91 ALA A CA 1
ATOM 736 C C . ALA A 1 91 ? 6.194 1.537 -1.602 1.00 95.56 91 ALA A C 1
ATOM 738 O O . ALA A 1 91 ? 5.294 0.967 -0.980 1.00 95.56 91 ALA A O 1
ATOM 739 N N . GLY A 1 92 ? 7.475 1.205 -1.403 1.00 96.44 92 GLY A N 1
ATOM 740 C CA . GLY A 1 92 ? 7.900 0.051 -0.595 1.00 96.44 92 GLY A CA 1
ATOM 741 C C . GLY A 1 92 ? 7.370 0.033 0.848 1.00 96.44 92 GLY A C 1
ATOM 742 O O . GLY A 1 92 ? 7.092 -1.036 1.392 1.00 96.44 92 GLY A O 1
ATOM 743 N N . LYS A 1 93 ? 7.148 1.203 1.465 1.00 96.38 93 LYS A N 1
ATOM 744 C CA . LYS A 1 93 ? 6.523 1.299 2.800 1.00 96.38 93 LYS A CA 1
ATOM 745 C C . LYS A 1 93 ? 5.084 0.775 2.826 1.00 96.38 93 LYS A C 1
ATOM 747 O O . LYS A 1 93 ? 4.678 0.190 3.822 1.00 96.38 93 LYS A O 1
ATOM 752 N N . TYR A 1 94 ? 4.338 0.929 1.732 1.00 97.44 94 TYR A N 1
ATOM 753 C CA . TYR A 1 94 ? 2.977 0.410 1.613 1.00 97.44 94 TYR A CA 1
ATOM 754 C C . TYR A 1 94 ? 2.980 -1.109 1.485 1.00 97.44 94 TYR A C 1
ATOM 756 O O . TYR A 1 94 ? 2.228 -1.768 2.191 1.00 97.44 94 TYR A O 1
ATOM 764 N N . VAL A 1 95 ? 3.882 -1.679 0.677 1.00 97.12 95 VAL A N 1
ATOM 765 C CA . VAL A 1 95 ? 4.045 -3.142 0.574 1.00 97.12 95 VAL A CA 1
ATOM 766 C C . VAL A 1 95 ? 4.370 -3.750 1.938 1.00 97.12 95 VAL A C 1
ATOM 768 O O . VAL A 1 95 ? 3.748 -4.732 2.345 1.00 97.12 95 VAL A O 1
ATOM 771 N N . ARG A 1 96 ? 5.310 -3.149 2.681 1.00 97.62 96 ARG A N 1
ATOM 772 C CA . ARG A 1 96 ? 5.632 -3.592 4.044 1.00 97.62 96 ARG A CA 1
ATOM 773 C C . ARG A 1 96 ? 4.435 -3.448 4.980 1.00 97.62 96 ARG A C 1
ATOM 775 O O . ARG A 1 96 ? 4.120 -4.406 5.678 1.00 97.62 96 ARG A O 1
ATOM 782 N N . ALA A 1 97 ? 3.738 -2.308 4.959 1.00 97.44 97 ALA A N 1
ATOM 783 C CA . ALA A 1 97 ? 2.570 -2.082 5.808 1.00 97.44 97 ALA A CA 1
ATOM 784 C C . ALA A 1 97 ? 1.475 -3.126 5.554 1.00 97.44 97 ALA A C 1
ATOM 786 O O . ALA A 1 97 ? 0.964 -3.720 6.500 1.00 97.44 97 ALA A O 1
ATOM 787 N N . LEU A 1 98 ? 1.169 -3.403 4.283 1.00 96.88 98 LEU A N 1
ATOM 788 C CA . LEU A 1 98 ? 0.190 -4.413 3.882 1.00 96.88 98 LEU A CA 1
ATOM 789 C C . LEU A 1 98 ? 0.614 -5.819 4.324 1.00 96.88 98 LEU A C 1
ATOM 791 O O . LEU A 1 98 ? -0.201 -6.545 4.885 1.00 96.88 98 LEU A O 1
ATOM 795 N N . ARG A 1 99 ? 1.895 -6.189 4.173 1.00 96.81 99 ARG A N 1
ATOM 796 C CA . ARG A 1 99 ? 2.423 -7.468 4.689 1.00 96.81 99 ARG A CA 1
ATOM 797 C C . ARG A 1 99 ? 2.301 -7.571 6.212 1.00 96.81 99 ARG A C 1
ATOM 799 O O . ARG A 1 99 ? 1.904 -8.618 6.720 1.00 96.81 99 ARG A O 1
ATOM 806 N N . THR A 1 100 ? 2.626 -6.504 6.941 1.00 96.69 100 THR A N 1
ATOM 807 C CA . THR A 1 100 ? 2.504 -6.454 8.405 1.00 96.69 100 THR A CA 1
ATOM 808 C C . THR A 1 100 ? 1.043 -6.586 8.842 1.00 96.69 100 THR A C 1
ATOM 810 O O . THR A 1 100 ? 0.753 -7.345 9.766 1.00 96.69 100 THR A O 1
ATOM 813 N N . LEU A 1 101 ? 0.112 -5.909 8.163 1.00 96.50 101 LEU A N 1
ATOM 814 C CA . LEU A 1 101 ? -1.322 -5.975 8.461 1.00 96.50 101 LEU A CA 1
ATOM 815 C C . LEU A 1 101 ? -1.934 -7.331 8.111 1.00 96.50 101 LEU A C 1
ATOM 817 O O . LEU A 1 101 ? -2.697 -7.862 8.913 1.00 96.50 101 LEU A O 1
ATOM 821 N N . ALA A 1 102 ? -1.545 -7.941 6.991 1.00 95.81 102 ALA A N 1
ATOM 822 C CA . ALA A 1 102 ? -2.006 -9.275 6.609 1.00 95.81 102 ALA A CA 1
ATOM 823 C C . ALA A 1 102 ? -1.679 -10.324 7.688 1.00 95.81 102 ALA A C 1
ATOM 825 O O . ALA A 1 102 ? -2.522 -11.144 8.030 1.00 95.81 102 ALA A O 1
ATOM 826 N N . LYS A 1 103 ? -0.489 -10.248 8.305 1.00 95.00 103 LYS A N 1
ATOM 827 C CA . LYS A 1 103 ? -0.099 -11.130 9.425 1.00 95.00 103 LYS A CA 1
ATOM 828 C C . LYS A 1 103 ? -0.873 -10.861 10.722 1.00 95.00 103 LYS A C 1
ATOM 830 O O . LYS A 1 103 ? -0.918 -11.718 11.599 1.00 95.00 103 LYS A O 1
ATOM 835 N N . ARG A 1 104 ? -1.431 -9.658 10.872 1.00 94.44 104 ARG A N 1
ATOM 836 C CA . ARG A 1 104 ? -2.161 -9.204 12.066 1.00 94.44 104 ARG A CA 1
ATOM 837 C C . ARG A 1 104 ? -3.673 -9.223 11.882 1.00 94.44 104 ARG A C 1
ATOM 839 O O . ARG A 1 104 ? -4.378 -8.818 12.793 1.00 94.44 104 ARG A O 1
ATOM 846 N N . THR A 1 105 ? -4.183 -9.688 10.750 1.00 94.62 105 THR A N 1
ATOM 847 C CA . THR A 1 105 ? -5.626 -9.812 10.514 1.00 94.62 105 THR A CA 1
ATOM 848 C C . THR A 1 105 ? -6.021 -11.266 10.727 1.00 94.62 105 THR A C 1
ATOM 850 O O . THR A 1 105 ? -5.270 -12.164 10.342 1.00 94.62 105 THR A O 1
ATOM 853 N N . ARG A 1 106 ? -7.136 -11.520 11.419 1.00 81.88 106 ARG A N 1
ATOM 854 C CA . ARG A 1 106 ? -7.654 -12.888 11.575 1.00 81.88 106 ARG A CA 1
ATOM 855 C C . ARG A 1 106 ? -8.054 -13.432 10.197 1.00 81.88 106 ARG A C 1
ATOM 857 O O . ARG A 1 106 ? -8.510 -12.664 9.355 1.00 81.88 106 ARG A O 1
ATOM 864 N N . ARG A 1 107 ? -7.818 -14.728 9.978 1.00 59.91 107 ARG A N 1
ATOM 865 C CA . ARG A 1 107 ? -8.395 -15.457 8.841 1.00 59.91 107 ARG A CA 1
ATOM 866 C C . ARG A 1 107 ? -9.865 -15.734 9.097 1.00 59.91 107 ARG A C 1
ATOM 868 O O . ARG A 1 107 ? -10.196 -15.952 10.285 1.00 59.91 107 ARG A O 1
#

Sequence (107 aa):
MSAHYSEVIVTEKPTVALAFAKYLSDRGYRTIRVEGVKAFEFRRNGLLSLSIGLRGHVLDYDFPSEYNIWAKVDPRELFFTKPILVVREGAGKYVRALRTLAKRTRR

InterPro domains:
  IPR000380 DNA topoisomerase, type IA [PTHR11390] (8-105)
  IPR023405 DNA topoisomerase, type IA, core domain [SSF56712] (7-104)

Radius of gyration: 18.79 Å; chains: 1; bounding box: 43×26×54 Å